Protein AF-A0A7J8JXA9-F1 (afdb_monomer)

InterPro domains:
  IPR000008 C2 domain [PF00168] (48-105)
  IPR000008 C2 domain [PR00360] (63-75)
  IPR000008 C2 domain [PR00360] (93-106)
  IPR000008 C2 domain [PS50004] (29-108)
  IPR035892 C2 domain superfamily [G3DSA:2.60.40.150] (41-108)
  IPR035892 C2 domain superfamily [SSF49562] (42-106)

Radius of gyration: 20.67 Å; Cα contacts (8 Å, |Δi|>4): 182; chains: 1; bounding box: 30×36×66 Å

Sequence (108 aa):
MATCAVEVIGLQEDEESAQMIQDFNNEGYPRRREPSLYKNTGENARIVRVKVIAGIGLAKKDILGSSDPYVKVTLYDPMNGVLTSVQTKTIKKTLNPKWNEEILFRSL

Foldseek 3Di:
DKDWDKDWDDKDFDVVVVVVVVCCVPPNDDDPDDPVVVPDPPPRWIKIKMWGFKIDQAAQDDPVRFDFDKDKDFDADPVPGTPDIDIFHTDPGHSIDGGRDMDIDIDD

Mean predicted aligned error: 12.02 Å

Organism: Molossus molossus (NCBI:txid27622)

Structure (mmCIF, N/CA/C/O backbone):
data_AF-A0A7J8JXA9-F1
#
_entry.id   AF-A0A7J8JXA9-F1
#
loop_
_atom_site.group_PDB
_atom_site.id
_atom_site.type_symbol
_atom_site.label_atom_id
_atom_site.label_alt_id
_atom_site.label_comp_id
_atom_site.label_asym_id
_atom_site.label_entity_id
_atom_site.label_seq_id
_atom_site.pdbx_PDB_ins_code
_atom_site.Cartn_x
_atom_site.Cartn_y
_atom_site.Cartn_z
_atom_site.occupancy
_atom_site.B_iso_or_equiv
_atom_site.auth_seq_id
_atom_site.auth_comp_id
_atom_site.auth_asym_id
_atom_site.auth_atom_id
_atom_site.pdbx_PDB_model_num
ATOM 1 N N . MET A 1 1 ? -8.128 -16.343 10.553 1.00 50.91 1 MET A N 1
ATOM 2 C CA . MET A 1 1 ? -7.161 -16.051 9.475 1.00 50.91 1 MET A CA 1
ATOM 3 C C . MET A 1 1 ? -7.166 -14.549 9.246 1.00 50.91 1 MET A C 1
ATOM 5 O O . MET A 1 1 ? -8.249 -13.982 9.205 1.00 50.91 1 MET A O 1
ATOM 9 N N . ALA A 1 2 ? -5.997 -13.913 9.185 1.00 60.59 2 ALA A N 1
ATOM 10 C CA . ALA A 1 2 ? -5.874 -12.495 8.851 1.00 60.59 2 ALA A CA 1
ATOM 11 C C . ALA A 1 2 ? -5.943 -12.331 7.332 1.00 60.59 2 ALA A C 1
ATOM 13 O O . ALA A 1 2 ? -5.282 -13.087 6.625 1.00 60.59 2 ALA A O 1
ATOM 14 N N . THR A 1 3 ? -6.716 -11.365 6.837 1.00 64.56 3 THR A N 1
ATOM 15 C CA . THR A 1 3 ? -6.823 -11.113 5.392 1.00 64.56 3 THR A CA 1
ATOM 16 C C . THR A 1 3 ? -6.436 -9.671 5.101 1.00 64.56 3 THR A C 1
ATOM 18 O O . THR A 1 3 ? -6.953 -8.751 5.730 1.00 64.56 3 THR A O 1
ATOM 21 N N . CYS A 1 4 ? -5.522 -9.461 4.157 1.00 74.75 4 CYS A N 1
ATOM 22 C CA . CYS A 1 4 ? -5.217 -8.141 3.614 1.00 74.75 4 CYS A CA 1
ATOM 23 C C . CYS A 1 4 ? -5.792 -8.052 2.200 1.00 74.75 4 CYS A C 1
ATOM 25 O O . CYS A 1 4 ? -5.597 -8.974 1.412 1.00 74.75 4 CYS A O 1
ATOM 27 N N . ALA A 1 5 ? -6.483 -6.958 1.885 1.00 74.75 5 ALA A N 1
ATOM 28 C CA . ALA A 1 5 ? -6.964 -6.669 0.542 1.00 74.75 5 ALA A CA 1
ATOM 29 C C . ALA A 1 5 ? -6.013 -5.669 -0.130 1.00 74.75 5 ALA A C 1
ATOM 31 O O . ALA A 1 5 ? -5.890 -4.518 0.302 1.00 74.75 5 ALA A O 1
ATOM 32 N N . VAL A 1 6 ? -5.337 -6.126 -1.182 1.00 78.25 6 VAL A N 1
ATOM 33 C CA . VAL A 1 6 ? -4.514 -5.301 -2.071 1.00 78.25 6 VAL A CA 1
ATOM 34 C C . VAL A 1 6 ? -5.096 -5.435 -3.469 1.00 78.25 6 VAL A C 1
ATOM 36 O O . VAL A 1 6 ? -5.279 -6.550 -3.950 1.00 78.25 6 VAL A O 1
ATOM 39 N N . GLU A 1 7 ? -5.397 -4.307 -4.103 1.00 72.50 7 GLU A N 1
ATOM 40 C CA . GLU A 1 7 ? -5.885 -4.260 -5.477 1.00 72.50 7 GLU A CA 1
ATOM 41 C C . GLU A 1 7 ? -4.771 -3.717 -6.377 1.00 72.50 7 GLU A C 1
ATOM 43 O O . GLU A 1 7 ? -4.233 -2.634 -6.142 1.00 72.50 7 GLU A O 1
ATOM 48 N N . VAL A 1 8 ? -4.390 -4.486 -7.396 1.00 72.69 8 VAL A N 1
ATOM 49 C CA . VAL A 1 8 ? -3.426 -4.046 -8.412 1.00 72.69 8 VAL A CA 1
ATOM 50 C C . VAL A 1 8 ? -4.221 -3.492 -9.587 1.00 72.69 8 VAL A C 1
ATOM 52 O O . VAL A 1 8 ? -4.914 -4.234 -10.279 1.00 72.69 8 VAL A O 1
ATOM 55 N N . ILE A 1 9 ? -4.129 -2.183 -9.798 1.00 66.31 9 ILE A N 1
ATOM 56 C CA . ILE A 1 9 ? -4.878 -1.453 -10.820 1.00 66.31 9 ILE A CA 1
ATOM 57 C C . ILE A 1 9 ? -3.969 -1.291 -12.045 1.00 66.31 9 ILE A C 1
ATOM 59 O O . ILE A 1 9 ? -3.478 -0.208 -12.330 1.00 66.31 9 ILE A O 1
ATOM 63 N N . GLY A 1 10 ? -3.730 -2.399 -12.751 1.00 55.19 10 GLY A N 1
ATOM 64 C CA . GLY A 1 10 ? -3.184 -2.426 -14.113 1.00 55.19 10 GLY A CA 1
ATOM 65 C C . GLY A 1 10 ? -1.753 -1.906 -14.338 1.00 55.19 10 GLY A C 1
ATOM 66 O O . GLY A 1 10 ? -1.110 -1.303 -13.478 1.00 55.19 10 GLY A O 1
ATOM 67 N N . LEU A 1 11 ? -1.263 -2.186 -15.550 1.00 54.31 11 LEU A N 1
ATOM 68 C CA . LEU A 1 11 ? -0.089 -1.557 -16.151 1.00 54.31 11 LEU A CA 1
ATOM 69 C C . LEU A 1 11 ? -0.601 -0.430 -17.050 1.00 54.31 11 LEU A C 1
ATOM 71 O O . LEU A 1 11 ? -1.306 -0.709 -18.017 1.00 54.31 11 LEU A O 1
ATOM 75 N N . GLN A 1 12 ? -0.288 0.819 -16.723 1.00 52.66 12 GLN A N 1
ATOM 76 C CA . GLN A 1 12 ? -0.550 1.945 -17.612 1.00 52.66 12 GLN A CA 1
ATOM 77 C C . GLN A 1 12 ? 0.719 2.189 -18.433 1.00 52.66 12 GLN A C 1
ATOM 79 O O . GLN A 1 12 ? 1.772 2.498 -17.869 1.00 52.66 12 GLN A O 1
ATOM 84 N N . GLU A 1 13 ? 0.630 1.983 -19.747 1.00 56.91 13 GLU A N 1
ATOM 85 C CA . GLU A 1 13 ? 1.620 2.517 -20.685 1.00 56.91 13 GLU A CA 1
ATOM 86 C C . GLU A 1 13 ? 1.464 4.040 -20.705 1.00 56.91 13 GLU A C 1
ATOM 88 O O . GLU A 1 13 ? 0.349 4.567 -20.634 1.00 56.91 13 GLU A O 1
ATOM 93 N N . ASP A 1 14 ? 2.580 4.757 -20.702 1.00 56.28 14 ASP A N 1
ATOM 94 C CA . ASP A 1 14 ? 2.580 6.207 -20.762 1.00 56.28 14 ASP A CA 1
ATOM 95 C C . ASP A 1 14 ? 2.134 6.666 -22.158 1.00 56.28 14 ASP A C 1
ATOM 97 O O . ASP A 1 14 ? 2.788 6.419 -23.170 1.00 56.28 14 ASP A O 1
ATOM 101 N N . GLU A 1 15 ? 0.991 7.353 -22.219 1.00 57.19 15 GLU A N 1
ATOM 102 C CA . GLU A 1 15 ? 0.399 7.832 -23.478 1.00 57.19 15 GLU A CA 1
ATOM 103 C C . GLU A 1 15 ? 1.373 8.713 -24.292 1.00 57.19 15 GLU A C 1
ATOM 105 O O . GLU A 1 15 ? 1.321 8.718 -25.522 1.00 57.19 15 GLU A O 1
ATOM 110 N N . GLU A 1 16 ? 2.319 9.394 -23.631 1.00 59.66 16 GLU A N 1
ATOM 111 C CA . GLU A 1 16 ? 3.349 10.215 -24.285 1.00 59.66 16 GLU A CA 1
ATOM 112 C C . GLU A 1 16 ? 4.356 9.388 -25.105 1.00 59.66 16 GLU A C 1
ATOM 114 O O . GLU A 1 16 ? 4.732 9.799 -26.207 1.00 59.66 16 GLU A O 1
ATOM 119 N N . SER A 1 17 ? 4.765 8.209 -24.624 1.00 57.25 17 SER A N 1
ATOM 120 C CA . SER A 1 17 ? 5.657 7.319 -25.383 1.00 57.25 17 SER A CA 1
ATOM 121 C C . SER A 1 17 ? 4.922 6.638 -26.535 1.00 57.25 17 SER A C 1
ATOM 123 O O . SER A 1 17 ? 5.487 6.477 -27.620 1.00 57.25 17 SER A O 1
ATOM 125 N N . ALA A 1 18 ? 3.641 6.305 -26.343 1.00 60.44 18 ALA A N 1
ATOM 126 C CA . ALA A 1 18 ? 2.800 5.741 -27.395 1.00 60.44 18 ALA A CA 1
ATOM 127 C C . ALA A 1 18 ? 2.613 6.718 -28.570 1.00 60.44 18 ALA A C 1
ATOM 129 O O . ALA A 1 18 ? 2.738 6.306 -29.726 1.00 60.44 18 ALA A O 1
ATOM 130 N N . GLN A 1 19 ? 2.393 8.010 -28.289 1.00 63.22 19 GLN A N 1
ATOM 131 C CA . GLN A 1 19 ? 2.267 9.044 -29.321 1.00 63.22 19 GLN A CA 1
ATOM 132 C C . GLN A 1 19 ? 3.562 9.196 -30.136 1.00 63.22 19 GLN A C 1
ATOM 134 O O . GLN A 1 19 ? 3.517 9.233 -31.362 1.00 63.22 19 GLN A O 1
ATOM 139 N N . MET A 1 20 ? 4.732 9.182 -29.486 1.00 61.56 20 MET A N 1
ATOM 140 C CA . MET A 1 20 ? 6.020 9.289 -30.188 1.00 61.56 20 MET A CA 1
ATOM 141 C C . MET A 1 20 ? 6.321 8.086 -31.097 1.00 61.56 20 MET A C 1
ATOM 143 O O . MET A 1 20 ? 6.842 8.268 -32.199 1.00 61.56 20 MET A O 1
ATOM 147 N N . ILE A 1 21 ? 5.988 6.861 -30.668 1.00 60.22 21 ILE A N 1
ATOM 148 C CA . ILE A 1 21 ? 6.149 5.653 -31.498 1.00 60.22 21 ILE A CA 1
ATOM 149 C C . ILE A 1 21 ? 5.205 5.700 -32.705 1.00 60.22 21 ILE A C 1
ATOM 151 O O . ILE A 1 21 ? 5.603 5.336 -33.815 1.00 60.22 21 ILE A O 1
ATOM 155 N N . GLN A 1 22 ? 3.968 6.166 -32.512 1.00 63.94 22 GLN A N 1
ATOM 156 C CA . GLN A 1 22 ? 3.014 6.348 -33.607 1.00 63.94 22 GLN A CA 1
ATOM 157 C C . GLN A 1 22 ? 3.503 7.394 -34.614 1.00 63.94 22 GLN A C 1
ATOM 159 O O . GLN A 1 22 ? 3.502 7.121 -35.813 1.00 63.94 22 GLN A O 1
ATOM 164 N N . ASP A 1 23 ? 4.006 8.536 -34.148 1.00 63.03 23 ASP A N 1
ATOM 165 C CA . ASP A 1 23 ? 4.512 9.603 -35.016 1.00 63.03 23 ASP A CA 1
ATOM 166 C C . ASP A 1 23 ? 5.773 9.169 -35.790 1.00 63.03 23 ASP A C 1
ATOM 168 O O . ASP A 1 23 ? 5.933 9.496 -36.969 1.00 63.03 23 ASP A O 1
ATOM 172 N N . PHE A 1 24 ? 6.656 8.372 -35.170 1.00 58.62 24 PHE A N 1
ATOM 173 C CA . PHE A 1 24 ? 7.827 7.796 -35.843 1.00 58.62 24 PHE A CA 1
ATOM 174 C C . PHE A 1 24 ? 7.435 6.823 -36.960 1.00 58.62 24 PHE A C 1
ATOM 176 O O . PHE A 1 24 ? 7.966 6.921 -38.068 1.00 58.62 24 PHE A O 1
ATOM 183 N N . ASN A 1 25 ? 6.503 5.908 -36.674 1.00 63.22 25 ASN A N 1
ATOM 184 C CA . ASN A 1 25 ? 6.027 4.919 -37.642 1.00 63.22 25 ASN A CA 1
ATOM 185 C C . ASN A 1 25 ? 5.244 5.559 -38.796 1.00 63.22 25 ASN A C 1
ATOM 187 O O . ASN A 1 25 ? 5.266 5.027 -39.906 1.00 63.22 25 ASN A O 1
ATOM 191 N N . ASN A 1 26 ? 4.570 6.683 -38.539 1.00 63.56 26 ASN A N 1
ATOM 192 C CA . ASN A 1 26 ? 3.718 7.335 -39.525 1.00 63.56 26 ASN A CA 1
ATOM 193 C C . ASN A 1 26 ? 4.459 8.351 -40.409 1.00 63.56 26 ASN A C 1
ATOM 195 O O . ASN A 1 26 ? 4.140 8.422 -41.594 1.00 63.56 26 ASN A O 1
ATOM 199 N N . GLU A 1 27 ? 5.421 9.133 -39.894 1.00 57.25 27 GLU A N 1
ATOM 200 C CA . GLU A 1 27 ? 5.885 10.324 -40.638 1.00 57.25 27 GLU A CA 1
ATOM 201 C C . GLU A 1 27 ? 7.400 10.592 -40.681 1.00 57.25 27 GLU A C 1
ATOM 203 O O . GLU A 1 27 ? 7.813 11.495 -41.405 1.00 57.25 27 GLU A O 1
ATOM 208 N N . GLY A 1 28 ? 8.262 9.823 -40.003 1.00 55.81 28 GLY A N 1
ATOM 209 C CA . GLY A 1 28 ? 9.720 10.016 -40.112 1.00 55.81 28 GLY A CA 1
ATOM 210 C C . GLY A 1 28 ? 10.188 11.428 -39.698 1.00 55.81 28 GLY A C 1
ATOM 211 O O . GLY A 1 28 ? 10.456 12.293 -40.525 1.00 55.81 28 GLY A O 1
ATOM 212 N N . TYR A 1 29 ? 10.310 11.636 -38.388 1.00 49.50 29 TYR A N 1
ATOM 213 C CA . TYR A 1 29 ? 10.584 12.886 -37.653 1.00 49.50 29 TYR A CA 1
ATOM 214 C C . TYR A 1 29 ? 11.340 14.054 -38.364 1.00 49.50 29 TYR A C 1
ATOM 216 O O . TYR A 1 29 ? 12.421 13.856 -38.934 1.00 49.50 29 TYR A O 1
ATOM 224 N N . PRO A 1 30 ? 10.906 15.329 -38.203 1.00 48.47 30 PRO A N 1
ATOM 225 C CA . PRO A 1 30 ? 11.635 16.502 -38.697 1.00 48.47 30 PRO A CA 1
ATOM 226 C C . PRO A 1 30 ? 12.921 16.819 -37.897 1.00 48.47 30 PRO A C 1
ATOM 228 O O . PRO A 1 30 ? 12.926 17.060 -36.690 1.00 48.47 30 PRO A O 1
ATOM 231 N N . ARG A 1 31 ? 14.046 16.896 -38.618 1.00 54.78 31 ARG A N 1
ATOM 232 C CA . ARG A 1 31 ? 15.444 17.045 -38.146 1.00 54.78 31 ARG A CA 1
ATOM 233 C C . ARG A 1 31 ? 15.819 18.431 -37.578 1.00 54.78 31 ARG A C 1
ATOM 235 O O . ARG A 1 31 ? 16.791 19.016 -38.056 1.00 54.78 31 ARG A O 1
ATOM 242 N N . ARG A 1 32 ? 15.095 19.026 -36.613 1.00 59.22 32 ARG A N 1
ATOM 243 C CA . ARG A 1 32 ? 15.461 20.401 -36.174 1.00 59.22 32 ARG A CA 1
ATOM 244 C C . ARG A 1 32 ? 15.406 20.796 -34.693 1.00 59.22 32 ARG A C 1
ATOM 246 O O . ARG A 1 32 ? 15.426 21.991 -34.407 1.00 59.22 32 ARG A O 1
ATOM 253 N N . ARG A 1 33 ? 15.454 19.853 -33.751 1.00 49.75 33 ARG A N 1
ATOM 254 C CA . ARG A 1 33 ? 15.902 20.121 -32.365 1.00 49.75 33 ARG A CA 1
ATOM 255 C C . ARG A 1 33 ? 16.808 18.981 -31.909 1.00 49.75 33 ARG A C 1
ATOM 257 O O . ARG A 1 33 ? 16.525 17.833 -32.236 1.00 49.75 33 ARG A O 1
ATOM 264 N N . GLU A 1 34 ? 17.924 19.308 -31.256 1.00 50.44 34 GLU A N 1
ATOM 265 C CA . GLU A 1 34 ? 18.959 18.341 -30.873 1.00 50.44 34 GLU A CA 1
ATOM 266 C C . GLU A 1 34 ? 18.368 17.165 -30.065 1.00 50.44 34 GLU A C 1
ATOM 268 O O . GLU A 1 34 ? 17.833 17.378 -28.977 1.00 50.44 34 GLU A O 1
ATOM 273 N N . PRO A 1 35 ? 18.484 15.920 -30.562 1.00 46.66 35 PRO A N 1
ATOM 274 C CA . PRO A 1 35 ? 17.965 14.709 -29.912 1.00 46.66 35 PRO A CA 1
ATOM 275 C C . PRO A 1 35 ? 18.644 14.326 -28.585 1.00 46.66 35 PRO A C 1
ATOM 277 O O . PRO A 1 35 ? 18.268 13.339 -27.963 1.00 46.66 35 PRO A O 1
ATOM 280 N N . SER A 1 36 ? 19.665 15.062 -28.143 1.00 43.75 36 SER A N 1
ATOM 281 C CA . SER A 1 36 ? 20.549 14.673 -27.035 1.00 43.75 36 SER A CA 1
ATOM 282 C C . SER A 1 36 ? 19.928 14.818 -25.639 1.00 43.75 36 SER A C 1
ATOM 284 O O . SER A 1 36 ? 20.512 14.327 -24.670 1.00 43.75 36 SER A O 1
ATOM 286 N N . LEU A 1 37 ? 18.759 15.464 -25.520 1.00 46.88 37 LEU A N 1
ATOM 287 C CA . LEU A 1 37 ? 18.049 15.617 -24.244 1.00 46.88 37 LEU A CA 1
ATOM 288 C C . LEU A 1 37 ? 17.047 14.487 -23.966 1.00 46.88 37 LEU A C 1
ATOM 290 O O . LEU A 1 37 ? 16.773 14.196 -22.805 1.00 46.88 37 LEU A O 1
ATOM 294 N N . TYR A 1 38 ? 16.583 13.783 -25.002 1.00 47.00 38 TYR A N 1
ATOM 295 C CA . TYR A 1 38 ? 15.860 12.517 -24.858 1.00 47.00 38 TYR A CA 1
ATOM 296 C C . TYR A 1 38 ? 16.889 11.397 -24.704 1.00 47.00 38 TYR A C 1
ATOM 298 O O . TYR A 1 38 ? 17.054 10.526 -25.557 1.00 47.00 38 TYR A O 1
ATOM 306 N N . LYS A 1 39 ? 17.678 11.476 -23.630 1.00 44.91 39 LYS A N 1
ATOM 307 C CA . LYS A 1 39 ? 18.605 10.412 -23.258 1.00 44.91 39 LYS A CA 1
ATOM 308 C C . LYS A 1 39 ? 17.798 9.146 -22.989 1.00 44.91 39 LYS A C 1
ATOM 310 O O . LYS A 1 39 ? 17.173 9.043 -21.946 1.00 44.91 39 LYS A O 1
ATOM 315 N N . ASN A 1 40 ? 17.862 8.211 -23.935 1.00 42.69 40 ASN A N 1
ATOM 316 C CA . ASN A 1 40 ? 17.832 6.763 -23.730 1.00 42.69 40 ASN A CA 1
ATOM 317 C C . ASN A 1 40 ? 17.015 6.275 -22.520 1.00 42.69 40 ASN A C 1
ATOM 319 O O . ASN A 1 40 ? 17.553 5.727 -21.565 1.00 42.69 40 ASN A O 1
ATOM 323 N N . THR A 1 41 ? 15.700 6.390 -22.615 1.00 49.38 41 THR A N 1
ATOM 324 C CA . THR A 1 41 ? 14.811 5.353 -22.088 1.00 49.38 41 THR A CA 1
ATOM 325 C C . THR A 1 41 ? 13.948 4.897 -23.250 1.00 49.38 41 THR A C 1
ATOM 327 O O . THR A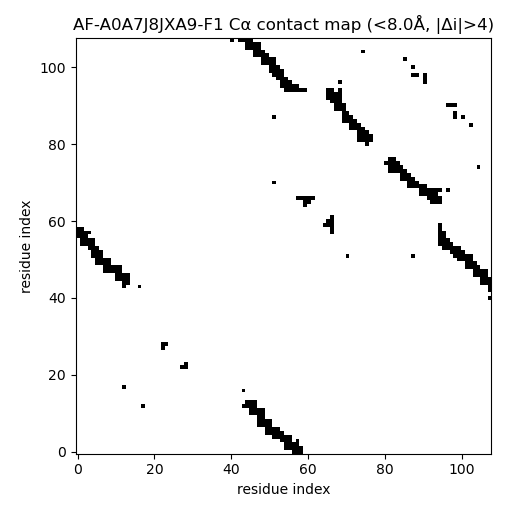 1 41 ? 12.762 5.183 -23.317 1.00 49.38 41 THR A O 1
ATOM 330 N N . GLY A 1 42 ? 14.583 4.230 -24.220 1.00 45.47 42 GLY A N 1
ATOM 331 C CA . GLY A 1 42 ? 13.896 3.425 -25.237 1.00 45.47 42 GLY A CA 1
ATOM 332 C C . GLY A 1 42 ? 13.329 2.119 -24.667 1.00 45.47 42 GLY A C 1
ATOM 333 O O . GLY A 1 42 ? 13.055 1.188 -25.416 1.00 45.47 42 GLY A O 1
ATOM 334 N N . GLU A 1 43 ? 13.192 2.032 -23.346 1.00 56.28 43 GLU A N 1
ATOM 335 C CA . GLU A 1 43 ? 12.483 0.968 -22.659 1.00 56.28 43 GLU A CA 1
ATOM 336 C C . GLU A 1 43 ? 11.107 1.534 -22.325 1.00 56.28 43 GLU A C 1
ATOM 338 O O . GLU A 1 43 ? 11.003 2.581 -21.686 1.00 56.28 43 GLU A O 1
ATOM 343 N N . ASN A 1 44 ? 10.061 0.895 -22.850 1.00 58.50 44 ASN A N 1
ATOM 344 C CA . ASN A 1 44 ? 8.669 1.270 -22.624 1.00 58.50 44 ASN A CA 1
ATOM 345 C C . ASN A 1 44 ? 8.398 1.306 -21.112 1.00 58.50 44 ASN A C 1
ATOM 347 O O . ASN A 1 44 ? 8.125 0.264 -20.515 1.00 58.50 44 ASN A O 1
ATOM 351 N N . ALA A 1 45 ? 8.502 2.481 -20.488 1.00 64.62 45 ALA A N 1
ATOM 352 C CA . ALA A 1 45 ? 8.401 2.605 -19.044 1.00 64.62 45 ALA A CA 1
ATOM 353 C C . ALA A 1 45 ? 6.956 2.336 -18.613 1.00 64.62 45 ALA A C 1
ATOM 355 O O . ALA A 1 45 ? 6.056 3.143 -18.838 1.00 64.62 45 ALA A O 1
ATOM 356 N N . ARG A 1 46 ? 6.719 1.195 -17.965 1.00 74.06 46 ARG A N 1
ATOM 357 C CA . ARG A 1 46 ? 5.378 0.788 -17.527 1.00 74.06 46 ARG A CA 1
ATOM 358 C C . ARG A 1 46 ? 5.113 1.314 -16.129 1.00 74.06 46 ARG A C 1
ATOM 360 O O . ARG A 1 46 ? 5.934 1.141 -15.226 1.00 74.06 46 ARG A O 1
ATOM 367 N N . ILE A 1 47 ? 3.944 1.912 -15.919 1.00 80.38 47 ILE A N 1
ATOM 368 C CA . ILE A 1 47 ? 3.504 2.314 -14.583 1.00 80.38 47 ILE A CA 1
ATOM 369 C C . ILE A 1 47 ? 2.627 1.208 -14.005 1.00 80.38 47 ILE A C 1
ATOM 371 O O . ILE A 1 47 ? 1.579 0.885 -14.557 1.00 80.38 47 ILE A O 1
ATOM 375 N N . VAL A 1 48 ? 3.033 0.651 -12.865 1.00 83.31 48 VAL A N 1
ATOM 376 C CA . VAL A 1 48 ? 2.198 -0.249 -12.061 1.00 83.31 48 VAL A CA 1
ATOM 377 C C . VAL A 1 48 ? 1.545 0.580 -10.963 1.00 83.31 48 VAL A C 1
ATOM 379 O O . VAL A 1 48 ? 2.244 1.175 -10.137 1.00 83.31 48 VAL A O 1
ATOM 382 N N . ARG A 1 49 ? 0.211 0.588 -10.910 1.00 86.25 49 ARG A N 1
ATOM 383 C CA . ARG A 1 49 ? -0.544 1.237 -9.831 1.00 86.25 49 ARG A CA 1
ATOM 384 C C . ARG A 1 49 ? -1.062 0.194 -8.849 1.00 86.25 49 ARG A C 1
ATOM 386 O O . ARG A 1 49 ? -1.782 -0.729 -9.221 1.00 86.25 49 ARG A O 1
ATOM 393 N N . VAL A 1 50 ? -0.718 0.344 -7.575 1.00 88.44 50 VAL A N 1
ATOM 394 C CA . VAL A 1 50 ? -1.168 -0.543 -6.496 1.00 88.44 50 VAL A CA 1
ATOM 395 C C . VAL A 1 50 ? -1.985 0.259 -5.500 1.00 88.44 50 VAL A C 1
ATOM 397 O O . VAL A 1 50 ? -1.486 1.215 -4.912 1.00 88.44 50 VAL A O 1
ATOM 400 N N . LYS A 1 51 ? -3.232 -0.153 -5.270 1.00 91.06 51 LYS A N 1
ATOM 401 C CA . LYS A 1 51 ? -4.109 0.435 -4.263 1.00 91.06 51 LYS A CA 1
ATOM 402 C C . LYS A 1 51 ? -4.229 -0.501 -3.068 1.00 91.06 51 LYS A C 1
ATOM 404 O O . LYS A 1 51 ? -4.802 -1.589 -3.138 1.00 91.06 51 LYS A O 1
ATOM 409 N N . VAL A 1 52 ? -3.698 -0.059 -1.935 1.00 94.88 52 VAL A N 1
ATOM 410 C CA . VAL A 1 52 ? -3.822 -0.761 -0.660 1.00 94.88 52 VAL A CA 1
ATOM 411 C C . VAL A 1 52 ? -5.060 -0.236 0.055 1.00 94.88 52 VAL A C 1
ATOM 413 O O . VAL A 1 52 ? -5.090 0.898 0.534 1.00 94.88 52 VAL A O 1
ATOM 416 N N . ILE A 1 53 ? -6.101 -1.062 0.122 1.00 96.19 53 ILE A N 1
ATOM 417 C CA . ILE A 1 53 ? -7.411 -0.633 0.618 1.00 96.19 53 ILE A CA 1
ATOM 418 C C . ILE A 1 53 ? -7.493 -0.833 2.132 1.00 96.19 53 ILE A C 1
ATOM 420 O O . ILE A 1 53 ? -7.572 0.140 2.886 1.00 96.19 53 ILE A O 1
ATOM 424 N N . ALA A 1 54 ? -7.466 -2.087 2.593 1.00 95.31 54 ALA A N 1
ATOM 425 C CA . ALA A 1 54 ? -7.732 -2.424 3.990 1.00 95.31 54 ALA A CA 1
ATOM 426 C C . ALA A 1 54 ? -7.181 -3.797 4.404 1.00 95.31 54 ALA A C 1
ATOM 428 O O . ALA A 1 54 ? -6.928 -4.673 3.577 1.00 95.31 54 ALA A O 1
ATOM 429 N N . GLY A 1 55 ? -7.045 -3.991 5.714 1.00 94.12 55 GLY A N 1
ATOM 430 C CA . GLY 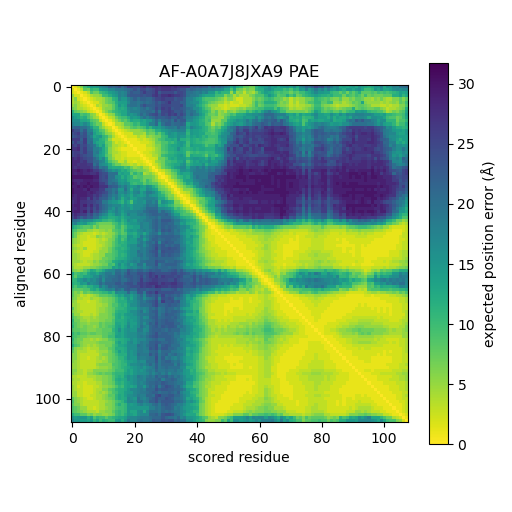A 1 55 ? -6.847 -5.289 6.355 1.00 94.12 55 GLY A CA 1
ATOM 431 C C . GLY A 1 55 ? -8.064 -5.638 7.205 1.00 94.12 55 GLY A C 1
ATOM 432 O O . GLY A 1 55 ? -8.710 -4.747 7.751 1.00 94.12 55 GLY A O 1
ATOM 433 N N . ILE A 1 56 ? -8.389 -6.925 7.312 1.00 92.81 56 ILE A N 1
ATOM 434 C CA . ILE A 1 56 ? -9.548 -7.429 8.054 1.00 92.81 56 ILE A CA 1
ATOM 435 C C . ILE A 1 56 ? -9.098 -8.575 8.958 1.00 92.81 56 ILE A C 1
ATOM 437 O O . ILE A 1 56 ? -8.478 -9.542 8.503 1.00 92.81 56 ILE A O 1
ATOM 441 N N . GLY A 1 57 ? -9.427 -8.468 10.246 1.00 89.81 57 GLY A N 1
ATOM 442 C CA . GLY A 1 57 ? -9.173 -9.516 11.232 1.00 89.81 57 GLY A CA 1
ATOM 443 C C . GLY A 1 57 ? -7.693 -9.868 11.383 1.00 89.81 57 GLY A C 1
ATOM 444 O O . GLY A 1 57 ? -7.354 -11.048 11.480 1.00 89.81 57 GLY A O 1
ATOM 445 N N . LEU A 1 58 ? -6.807 -8.866 11.358 1.00 90.06 58 LEU A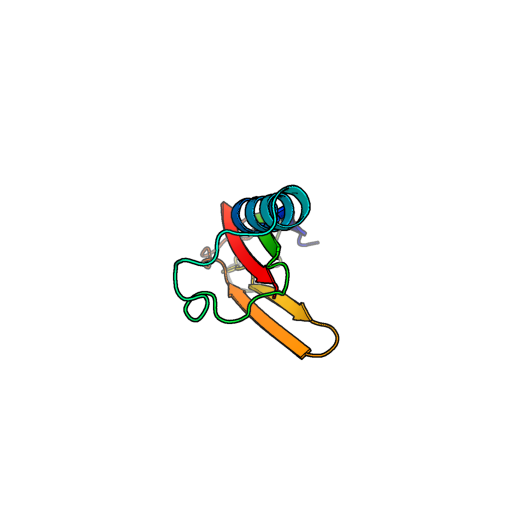 N 1
ATOM 446 C CA . LEU A 1 58 ? -5.368 -9.079 11.500 1.00 90.06 58 LEU A CA 1
ATOM 447 C C . LEU A 1 58 ? -5.022 -9.771 12.828 1.00 90.06 58 LEU A C 1
ATOM 449 O O . LEU A 1 58 ? -5.739 -9.656 13.823 1.00 90.06 58 LEU A O 1
ATOM 453 N N . ALA A 1 59 ? -3.914 -10.513 12.837 1.00 87.44 59 ALA A N 1
ATOM 454 C CA . ALA A 1 59 ? -3.453 -11.208 14.032 1.00 87.44 59 ALA A CA 1
ATOM 455 C C . ALA A 1 59 ? -3.033 -10.206 15.117 1.00 87.44 59 ALA A C 1
ATOM 457 O O . ALA A 1 59 ? -2.415 -9.185 14.824 1.00 87.44 59 ALA A O 1
ATOM 458 N N . LYS A 1 60 ? -3.343 -10.525 16.375 1.00 83.56 60 LYS A N 1
ATOM 459 C CA . LYS A 1 60 ? -2.920 -9.732 17.532 1.00 83.56 60 LYS A CA 1
ATOM 460 C C . LYS A 1 60 ? -1.421 -9.916 17.748 1.00 83.56 60 LYS A C 1
ATOM 462 O O . LYS A 1 60 ? -0.972 -11.045 17.926 1.00 83.56 60 LYS A O 1
ATOM 467 N N . LYS A 1 61 ? -0.671 -8.818 17.758 1.00 76.19 61 LYS A N 1
ATOM 468 C CA . LYS A 1 61 ? 0.763 -8.813 18.065 1.00 76.19 61 LYS A CA 1
ATOM 469 C C . LYS A 1 61 ? 1.084 -8.191 19.427 1.00 76.19 61 LYS A C 1
ATOM 471 O O . LYS A 1 61 ? 2.051 -8.611 20.052 1.00 76.19 61 LYS A O 1
ATOM 476 N N . ASP A 1 62 ? 0.257 -7.262 19.913 1.00 70.56 62 ASP A N 1
ATOM 477 C CA . ASP A 1 62 ? 0.506 -6.559 21.175 1.00 70.56 62 ASP A CA 1
ATOM 478 C C . ASP A 1 62 ? -0.298 -7.144 22.344 1.00 70.56 62 ASP A C 1
ATOM 480 O O . ASP A 1 62 ? -1.414 -7.641 22.171 1.00 70.56 62 ASP A O 1
ATOM 484 N N . ILE A 1 63 ? 0.252 -7.015 23.558 1.00 65.19 63 ILE A N 1
ATOM 485 C CA . ILE A 1 63 ? -0.287 -7.551 24.828 1.00 65.19 63 ILE A CA 1
ATOM 486 C C . ILE A 1 63 ? -1.736 -7.098 25.086 1.00 65.19 63 ILE A C 1
ATOM 488 O O . ILE A 1 63 ? -2.534 -7.840 25.650 1.00 65.19 63 ILE A O 1
ATOM 492 N N . LEU A 1 64 ? -2.104 -5.901 24.619 1.00 75.12 64 LEU A N 1
ATOM 493 C CA . LEU A 1 64 ? -3.455 -5.342 24.752 1.00 75.12 64 LEU A CA 1
ATOM 494 C C . LEU A 1 64 ? -4.436 -5.831 23.670 1.00 75.12 64 LEU A C 1
ATOM 496 O O . LEU A 1 64 ? -5.545 -5.318 23.553 1.00 75.12 64 LEU A O 1
ATOM 500 N N . GLY A 1 65 ? -4.037 -6.803 22.848 1.00 72.50 65 GLY A N 1
ATOM 501 C CA . GLY A 1 65 ? -4.893 -7.426 21.845 1.00 72.50 65 GLY A CA 1
ATOM 502 C C . GLY A 1 65 ? -5.179 -6.563 20.616 1.00 72.50 65 GLY A C 1
ATOM 503 O O . GLY A 1 65 ? -6.154 -6.827 19.912 1.00 72.50 65 GLY A O 1
ATOM 504 N N . SER A 1 66 ? -4.336 -5.564 20.351 1.00 78.94 66 SER A N 1
ATOM 505 C CA . SER A 1 66 ? -4.347 -4.763 19.123 1.00 78.94 66 SER A CA 1
ATOM 506 C C . SER A 1 66 ? -3.018 -4.916 18.369 1.00 78.94 66 SER A C 1
ATOM 508 O O . SER A 1 66 ? -2.178 -5.747 18.726 1.00 78.94 66 SER A O 1
ATOM 510 N N . SER A 1 67 ? -2.862 -4.220 17.249 1.00 86.62 67 SER A N 1
ATOM 511 C CA . SER A 1 67 ? -1.611 -4.155 16.489 1.00 86.62 67 SER A CA 1
ATOM 512 C C . SER A 1 67 ? -1.488 -2.797 15.821 1.00 86.62 67 SER A C 1
ATOM 514 O O . SER A 1 67 ? -2.482 -2.086 15.676 1.00 86.62 67 SER A O 1
ATOM 516 N N . ASP A 1 68 ? -0.282 -2.480 15.369 1.00 91.69 68 ASP A N 1
ATOM 517 C CA . ASP A 1 68 ? 0.026 -1.292 14.578 1.00 91.69 68 ASP A CA 1
ATOM 518 C C . ASP A 1 68 ? 0.331 -1.691 13.117 1.00 91.69 68 ASP A C 1
ATOM 520 O O . ASP A 1 68 ? 1.498 -1.710 12.708 1.00 91.69 68 ASP A O 1
ATOM 524 N N . PRO A 1 69 ? -0.672 -2.112 12.325 1.00 93.00 69 PRO A N 1
ATOM 525 C CA . PRO A 1 69 ? -0.441 -2.665 10.996 1.00 93.00 69 PRO A CA 1
ATOM 526 C C . PRO A 1 69 ? -0.012 -1.621 9.954 1.00 93.00 69 PRO A C 1
ATOM 528 O O . PRO A 1 69 ? -0.456 -0.470 9.947 1.00 93.00 69 PRO A O 1
ATOM 531 N N . TYR A 1 70 ? 0.808 -2.083 9.012 1.00 94.12 70 TYR A N 1
ATOM 532 C CA . TYR A 1 70 ? 1.181 -1.419 7.762 1.00 94.12 70 TYR A CA 1
ATOM 533 C C . TYR A 1 70 ? 1.323 -2.476 6.656 1.00 94.12 70 TYR A C 1
ATOM 535 O O . TYR A 1 70 ? 1.492 -3.660 6.956 1.00 94.12 70 TYR A O 1
ATOM 543 N N . VAL A 1 71 ? 1.303 -2.055 5.391 1.00 94.69 71 VAL A N 1
ATOM 544 C CA . VAL A 1 71 ? 1.624 -2.906 4.236 1.00 94.69 71 VAL A CA 1
ATOM 545 C C . VAL A 1 71 ? 2.925 -2.416 3.613 1.00 94.69 71 VAL A C 1
ATOM 547 O O . VAL A 1 71 ? 3.094 -1.220 3.392 1.00 94.69 71 VAL A O 1
ATOM 550 N N . LYS A 1 72 ? 3.856 -3.334 3.337 1.00 94.19 72 LYS A N 1
ATOM 551 C CA . LYS A 1 72 ? 5.032 -3.066 2.502 1.00 94.19 72 LYS A CA 1
ATOM 552 C C . LYS A 1 72 ? 4.801 -3.710 1.140 1.00 94.19 72 LYS A C 1
ATOM 554 O O . LYS A 1 72 ? 4.587 -4.916 1.069 1.00 94.19 72 LYS A O 1
ATOM 559 N N . VAL A 1 73 ? 4.837 -2.903 0.087 1.00 92.44 73 VAL A N 1
ATOM 560 C CA . VAL A 1 73 ? 4.740 -3.348 -1.303 1.00 92.44 73 VAL A CA 1
ATOM 561 C C . VAL A 1 73 ? 6.130 -3.287 -1.916 1.00 92.44 73 VAL A C 1
ATOM 563 O O . VAL A 1 73 ? 6.790 -2.251 -1.853 1.00 92.44 73 VAL A O 1
ATOM 566 N N . THR A 1 74 ? 6.576 -4.399 -2.487 1.00 90.81 74 THR A N 1
ATOM 567 C CA . THR A 1 74 ? 7.920 -4.559 -3.042 1.00 90.81 74 THR A CA 1
ATOM 568 C C . THR A 1 74 ? 7.820 -4.876 -4.526 1.00 90.81 74 THR A C 1
ATOM 570 O O . THR A 1 74 ? 7.156 -5.840 -4.899 1.00 90.81 74 THR A O 1
ATOM 573 N N . LEU A 1 75 ? 8.491 -4.079 -5.360 1.00 87.25 75 LEU A N 1
ATOM 574 C CA . LEU A 1 75 ? 8.703 -4.403 -6.765 1.00 87.25 75 LEU A CA 1
ATOM 575 C C . LEU A 1 75 ? 9.911 -5.336 -6.868 1.00 87.25 75 LEU A C 1
ATOM 577 O O . LEU A 1 75 ? 11.007 -4.990 -6.419 1.00 87.25 75 LEU A O 1
ATOM 581 N N . TYR A 1 76 ? 9.688 -6.514 -7.442 1.00 88.31 76 TYR A N 1
ATOM 582 C CA . TYR A 1 76 ? 10.686 -7.564 -7.586 1.00 88.31 76 TYR A CA 1
ATOM 583 C C . TYR A 1 76 ? 10.880 -7.914 -9.061 1.00 88.31 76 TYR A C 1
ATOM 585 O O . TYR A 1 76 ? 9.914 -8.198 -9.767 1.00 88.31 76 TYR A O 1
ATOM 593 N N . ASP A 1 77 ? 12.136 -7.917 -9.483 1.00 82.50 77 ASP A N 1
ATOM 594 C CA . ASP A 1 77 ? 12.614 -8.405 -10.767 1.00 82.50 77 ASP A CA 1
ATOM 595 C C . ASP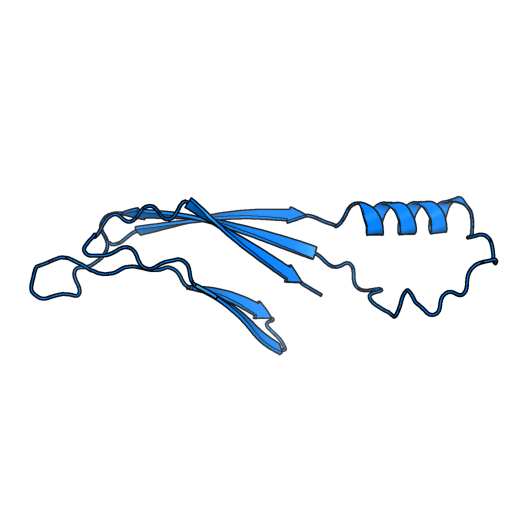 A 1 77 ? 13.277 -9.782 -10.548 1.00 82.50 77 ASP A C 1
ATOM 597 O O . ASP A 1 77 ? 14.142 -9.909 -9.677 1.00 82.50 77 ASP A O 1
ATOM 601 N N . PRO A 1 78 ? 12.905 -10.832 -11.299 1.00 83.69 78 PRO A N 1
ATOM 602 C CA . PRO A 1 78 ? 13.492 -12.166 -11.140 1.00 83.69 78 PRO A CA 1
ATOM 603 C C . PRO A 1 78 ? 15.009 -12.251 -11.361 1.00 83.69 78 PRO A C 1
ATOM 605 O O . PRO A 1 78 ? 15.655 -13.133 -10.800 1.00 83.69 78 PRO A O 1
ATOM 608 N N . MET A 1 79 ? 15.575 -11.368 -12.184 1.00 87.56 79 MET A N 1
ATOM 609 C CA . MET A 1 79 ? 17.002 -11.309 -12.506 1.00 87.56 79 MET A CA 1
ATOM 610 C C . MET A 1 79 ? 17.760 -10.367 -11.567 1.00 87.56 79 MET A C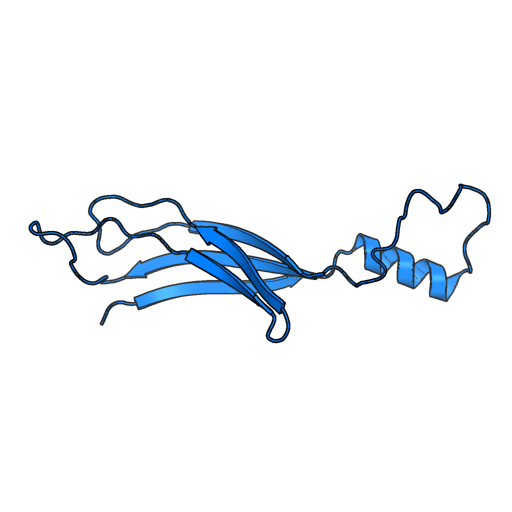 1
ATOM 612 O O . MET A 1 79 ? 18.859 -10.694 -11.124 1.00 87.56 79 MET A O 1
ATOM 616 N N . ASN A 1 80 ? 17.168 -9.214 -11.248 1.00 85.31 80 ASN A N 1
ATOM 617 C CA . ASN A 1 80 ? 17.829 -8.133 -10.506 1.00 85.31 80 ASN A CA 1
ATOM 618 C C . ASN A 1 80 ? 17.454 -8.085 -9.013 1.00 85.31 80 ASN A C 1
ATOM 620 O O . ASN A 1 80 ? 18.069 -7.363 -8.229 1.00 85.31 80 ASN A O 1
ATOM 624 N N . GLY A 1 81 ? 16.466 -8.873 -8.593 1.00 89.88 81 GLY A N 1
ATOM 625 C CA . GLY A 1 81 ? 15.991 -8.935 -7.219 1.00 89.88 81 GLY A CA 1
ATOM 626 C C . GLY A 1 81 ? 15.038 -7.794 -6.857 1.00 89.88 81 GLY A C 1
ATOM 627 O O . GLY A 1 81 ? 14.198 -7.366 -7.644 1.00 89.88 81 GLY A O 1
ATOM 628 N N . VAL A 1 82 ? 15.114 -7.319 -5.612 1.00 90.00 82 VAL A N 1
ATOM 629 C CA . VAL A 1 82 ? 14.255 -6.224 -5.137 1.00 90.00 82 VAL A CA 1
ATOM 630 C C . VAL A 1 82 ? 14.701 -4.910 -5.772 1.00 90.00 82 VAL A C 1
ATOM 632 O O . VAL A 1 82 ? 15.764 -4.396 -5.437 1.00 90.00 82 VAL A O 1
ATOM 635 N N . LEU A 1 83 ? 13.854 -4.340 -6.629 1.00 86.38 83 LEU A N 1
ATOM 636 C CA . LEU A 1 83 ? 14.108 -3.042 -7.252 1.00 86.38 83 LEU A CA 1
ATOM 637 C C . LEU A 1 83 ? 13.766 -1.895 -6.298 1.00 86.38 83 LEU A C 1
ATOM 639 O O . LEU A 1 83 ? 14.540 -0.959 -6.120 1.00 86.38 83 LEU A O 1
ATOM 643 N N . THR A 1 84 ? 12.590 -1.957 -5.667 1.00 88.88 84 THR A N 1
ATOM 644 C CA . THR A 1 84 ? 12.145 -0.933 -4.713 1.00 88.88 84 THR A CA 1
ATOM 645 C C . THR A 1 84 ? 11.083 -1.472 -3.759 1.00 88.88 84 THR A C 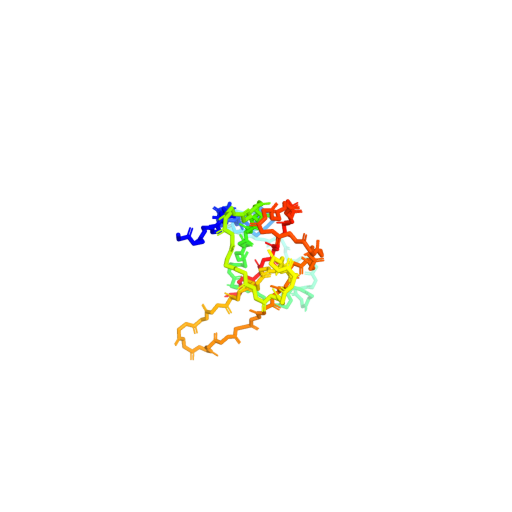1
ATOM 647 O O . THR A 1 84 ? 10.450 -2.498 -4.006 1.00 88.88 84 THR A O 1
ATOM 650 N N . SER A 1 85 ? 10.896 -0.804 -2.624 1.00 92.31 85 SER A N 1
ATOM 651 C CA . SER A 1 85 ? 9.858 -1.124 -1.646 1.00 92.31 85 SER A CA 1
ATOM 652 C C . SER A 1 85 ? 9.269 0.145 -1.054 1.00 92.31 85 SER A C 1
ATOM 654 O O . SER A 1 85 ? 10.002 1.019 -0.600 1.00 92.31 85 SER A O 1
ATOM 656 N N . VAL A 1 86 ? 7.944 0.210 -0.988 1.00 93.56 86 VAL A N 1
ATOM 657 C CA . VAL A 1 86 ? 7.201 1.325 -0.397 1.00 93.56 86 VAL A CA 1
ATOM 658 C C . VAL A 1 86 ? 6.315 0.788 0.715 1.00 93.56 86 VAL A C 1
ATOM 660 O O . VAL A 1 86 ? 5.732 -0.289 0.600 1.00 93.56 86 VAL A O 1
ATOM 663 N N . GLN A 1 87 ? 6.238 1.526 1.816 1.00 94.50 87 GLN A N 1
ATOM 664 C CA . GLN A 1 87 ? 5.403 1.174 2.954 1.00 94.50 87 GLN A CA 1
ATOM 665 C C . GLN A 1 87 ? 4.239 2.152 3.070 1.00 94.50 87 GLN A C 1
ATOM 667 O O . GLN A 1 87 ? 4.444 3.359 2.952 1.00 94.50 87 GLN A O 1
ATOM 672 N N . THR A 1 88 ? 3.047 1.640 3.365 1.00 95.69 88 THR A N 1
ATOM 673 C CA . THR A 1 88 ? 1.921 2.481 3.770 1.00 95.69 88 THR A CA 1
ATOM 674 C C . THR A 1 88 ? 2.166 3.107 5.140 1.00 95.69 88 THR A C 1
ATOM 676 O O . THR A 1 88 ? 3.049 2.688 5.908 1.00 95.69 88 THR A O 1
ATOM 679 N N . LYS A 1 89 ? 1.318 4.065 5.516 1.00 96.50 89 LYS A N 1
ATOM 680 C CA . LYS A 1 89 ? 1.270 4.540 6.897 1.00 96.50 89 LYS A CA 1
ATOM 681 C C . LYS A 1 89 ? 0.923 3.390 7.840 1.00 96.50 89 LYS A C 1
ATOM 683 O O . LYS A 1 89 ? 0.123 2.498 7.541 1.00 96.50 89 LYS A O 1
ATOM 688 N N . THR A 1 90 ? 1.514 3.445 9.025 1.00 95.56 90 THR A N 1
ATOM 689 C CA . THR A 1 90 ? 1.122 2.590 10.139 1.00 95.56 90 THR A CA 1
ATOM 690 C C . THR A 1 90 ? -0.158 3.133 10.762 1.00 95.56 90 THR A C 1
ATOM 692 O O . THR A 1 90 ? -0.184 4.277 11.216 1.00 95.56 90 THR A O 1
ATOM 695 N N . ILE A 1 91 ? -1.202 2.310 10.838 1.00 95.25 91 ILE A N 1
ATOM 696 C CA . ILE A 1 91 ? -2.429 2.664 11.561 1.00 95.25 91 ILE A CA 1
ATOM 697 C C . ILE A 1 91 ? -2.341 2.056 12.952 1.00 95.25 91 ILE A C 1
ATOM 699 O O . ILE A 1 91 ? -2.102 0.864 13.093 1.00 95.25 91 ILE A O 1
ATOM 703 N N . LYS A 1 92 ? -2.495 2.877 13.987 1.00 93.50 92 LYS A N 1
ATOM 704 C CA . LYS A 1 92 ? -2.264 2.458 15.371 1.00 93.50 92 LYS A CA 1
ATOM 705 C C . LYS A 1 92 ? -3.436 1.664 15.945 1.00 93.50 92 LYS A C 1
ATOM 707 O O . LYS A 1 92 ? -4.591 2.003 15.698 1.00 93.50 92 LYS A O 1
ATOM 712 N N . LYS A 1 93 ? -3.121 0.662 16.770 1.00 91.94 93 LYS A N 1
ATOM 713 C CA . LYS A 1 93 ? -4.052 -0.074 17.643 1.00 91.94 93 LYS A CA 1
ATOM 714 C C . LYS A 1 93 ? -5.316 -0.591 16.944 1.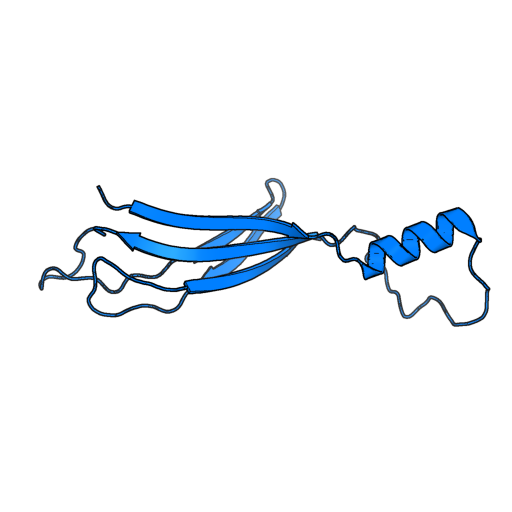00 91.94 93 LYS A C 1
ATOM 716 O O . LYS A 1 93 ? -6.422 -0.461 17.464 1.00 91.94 93 LYS A O 1
ATOM 721 N N . THR A 1 94 ? -5.173 -1.219 15.780 1.00 92.25 94 THR A N 1
ATOM 722 C CA . THR A 1 94 ? -6.302 -1.799 15.041 1.00 92.25 94 THR A CA 1
ATOM 723 C C . THR A 1 94 ? -5.953 -3.140 14.405 1.00 92.25 94 THR A C 1
ATOM 725 O O . THR A 1 94 ? -4.836 -3.363 13.951 1.00 92.25 94 THR A O 1
ATOM 728 N N . LEU A 1 95 ? -6.938 -4.037 14.346 1.00 92.38 95 LEU A N 1
ATOM 729 C CA . LEU A 1 95 ? -6.872 -5.274 13.558 1.00 92.38 95 LEU A CA 1
ATOM 730 C C . LEU A 1 95 ? -7.632 -5.150 12.228 1.00 92.38 95 LEU A C 1
ATOM 732 O O . LEU A 1 95 ? -7.654 -6.096 11.447 1.00 92.38 95 LEU A O 1
ATOM 736 N N . ASN A 1 96 ? -8.264 -3.997 11.977 1.00 93.81 96 ASN A N 1
ATOM 737 C CA . ASN A 1 96 ? -9.038 -3.708 10.770 1.00 93.81 96 ASN A CA 1
ATOM 738 C C . ASN A 1 96 ? -8.613 -2.355 10.158 1.00 93.81 96 ASN A C 1
ATOM 740 O O . ASN A 1 96 ? -9.405 -1.406 10.147 1.00 93.81 96 ASN A O 1
ATOM 744 N N . PRO A 1 97 ? -7.341 -2.197 9.751 1.00 95.38 97 PRO A N 1
ATOM 745 C CA . PRO A 1 97 ? -6.850 -0.947 9.177 1.00 95.38 97 PRO A CA 1
ATOM 746 C C . PRO A 1 97 ? -7.522 -0.627 7.836 1.00 95.38 97 PRO A C 1
ATOM 748 O O . PRO A 1 97 ? -7.782 -1.522 7.035 1.00 95.38 97 PRO A O 1
ATOM 751 N N . LYS A 1 98 ? -7.739 0.664 7.568 1.00 96.75 98 LYS A N 1
ATOM 752 C CA . LYS A 1 98 ? -8.133 1.195 6.255 1.00 96.75 98 LYS A CA 1
ATOM 753 C C . LYS A 1 98 ? -7.074 2.192 5.800 1.00 96.75 98 LYS A C 1
ATOM 755 O O . LYS A 1 98 ? -7.027 3.295 6.336 1.00 96.75 98 LYS A O 1
ATOM 760 N N . TRP A 1 99 ? -6.231 1.794 4.855 1.00 97.00 99 TRP A N 1
ATOM 761 C CA . TRP A 1 99 ? -5.163 2.650 4.337 1.00 97.00 99 TRP A CA 1
ATOM 762 C C . TRP A 1 99 ? -5.683 3.560 3.231 1.00 97.00 99 TRP A C 1
ATOM 764 O O . TRP A 1 99 ? -5.522 4.771 3.319 1.00 97.00 99 TRP A O 1
ATOM 774 N N . ASN A 1 100 ? -6.370 2.988 2.235 1.00 95.19 100 ASN A N 1
ATOM 775 C CA . ASN A 1 100 ? -6.755 3.692 1.007 1.00 95.19 100 ASN A CA 1
ATOM 776 C C . ASN A 1 100 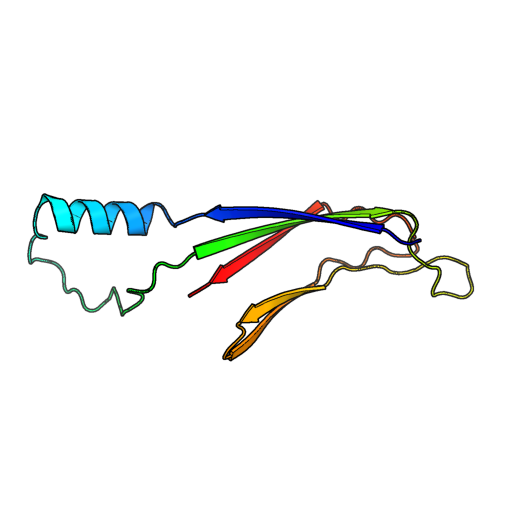? -5.571 4.456 0.387 1.00 95.19 100 ASN A C 1
ATOM 778 O O . ASN A 1 100 ? -5.723 5.585 -0.076 1.00 95.19 100 ASN A O 1
ATOM 782 N N . GLU A 1 101 ? -4.390 3.841 0.419 1.00 94.69 101 GLU A N 1
ATOM 783 C CA . GLU A 1 101 ? -3.152 4.423 -0.091 1.00 94.69 101 GLU A CA 1
ATOM 784 C C . GLU A 1 101 ? -2.851 3.868 -1.478 1.00 94.69 101 GLU A C 1
ATOM 786 O O . GLU A 1 101 ? -3.038 2.678 -1.742 1.00 94.69 101 GLU A O 1
ATOM 791 N N . GLU A 1 102 ? -2.375 4.740 -2.360 1.00 91.19 102 GLU A N 1
ATOM 792 C CA . GLU A 1 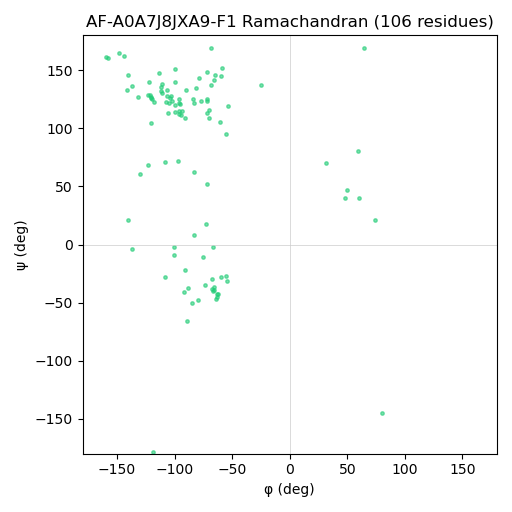102 ? -1.977 4.381 -3.711 1.00 91.19 102 GLU A CA 1
ATOM 793 C C . GLU A 1 102 ? -0.461 4.499 -3.860 1.00 91.19 102 GLU A C 1
ATOM 795 O O . GLU A 1 102 ? 0.139 5.503 -3.475 1.00 91.19 102 GLU A O 1
ATOM 800 N N . ILE A 1 103 ? 0.155 3.450 -4.398 1.00 89.50 103 ILE A N 1
ATOM 801 C CA . ILE A 1 103 ? 1.593 3.336 -4.611 1.00 89.50 103 ILE A CA 1
ATOM 802 C C . ILE A 1 103 ? 1.827 3.126 -6.105 1.00 89.50 103 ILE A C 1
ATOM 804 O O . ILE A 1 103 ? 1.262 2.212 -6.708 1.00 89.50 103 ILE A O 1
ATOM 808 N N . LEU A 1 104 ? 2.675 3.971 -6.687 1.00 87.12 104 LEU A N 1
ATOM 809 C CA . LEU A 1 104 ? 3.059 3.913 -8.093 1.00 87.12 104 LEU A CA 1
ATOM 810 C C . LEU A 1 104 ? 4.485 3.383 -8.214 1.00 87.12 104 LEU A C 1
ATOM 812 O O . LEU A 1 104 ? 5.405 3.920 -7.596 1.00 87.12 104 LEU A O 1
ATOM 816 N N . PHE A 1 105 ? 4.668 2.363 -9.045 1.00 85.44 105 PHE A N 1
ATOM 817 C CA . PHE A 1 105 ? 5.984 1.875 -9.436 1.00 85.44 105 PHE A CA 1
ATOM 818 C C . PHE A 1 105 ? 6.227 2.172 -10.909 1.00 85.44 105 PHE A C 1
ATOM 820 O O . PHE A 1 105 ? 5.356 1.933 -11.743 1.00 85.44 105 PHE A O 1
ATOM 827 N N . ARG A 1 106 ? 7.427 2.660 -11.224 1.00 77.75 106 ARG A N 1
ATOM 828 C CA . ARG A 1 106 ? 7.921 2.747 -12.597 1.00 77.75 106 ARG A CA 1
ATOM 829 C C . ARG A 1 106 ? 8.781 1.516 -12.854 1.00 77.75 106 ARG A C 1
ATOM 831 O O . ARG A 1 106 ? 9.824 1.375 -12.221 1.00 77.75 106 ARG A O 1
ATOM 838 N N . SER A 1 107 ? 8.312 0.631 -13.727 1.00 68.69 107 SER A N 1
ATOM 839 C CA . SER A 1 107 ? 9.155 -0.405 -14.316 1.00 68.69 107 SER A CA 1
ATOM 840 C C . SER A 1 107 ? 9.866 0.214 -15.506 1.00 68.69 107 SER A C 1
ATOM 842 O O . SER A 1 107 ? 9.206 0.798 -16.369 1.00 68.69 107 SER A O 1
ATOM 844 N N . LEU A 1 108 ? 11.189 0.121 -15.494 1.00 65.06 108 LEU A N 1
ATOM 845 C CA . LEU A 1 108 ? 12.001 0.252 -16.696 1.00 65.06 108 LEU A CA 1
ATOM 846 C C . LEU A 1 108 ? 12.004 -1.111 -17.400 1.00 65.06 108 LEU A C 1
ATOM 848 O O . LEU A 1 108 ? 11.889 -2.119 -16.658 1.00 65.06 108 LEU A O 1
#

Nearest PDB structures (foldseek):
  3b7y-assembly2_B  TM=8.820E-01  e=9.009E-06  Homo sapiens
  3fdw-assembly2_B  TM=8.505E-01  e=2.694E-02  Homo sapiens
  7t7c-assembly1_A  TM=8.562E-01  e=4.943E-02  Rattus norvegicus
  6bu0-assembly1_A  TM=7.573E-01  e=6.514E-02  Homo sapiens
  6fd0-assembly1_B  TM=6.583E-01  e=1.600E+00  Homo sapiens

Solvent-accessible surface area (backbone atoms only — not comparable to full-atom values): 6635 Å² total; per-residue (Å²): 126,60,45,75,50,72,46,73,62,56,74,45,70,50,66,70,61,54,50,53,54,51,47,48,77,71,66,61,74,84,95,79,70,82,68,78,78,71,66,81,70,90,49,83,52,32,34,38,35,36,38,38,43,36,34,42,58,41,73,65,75,40,96,87,65,28,25,64,49,62,53,77,51,68,48,71,40,97,89,79,37,75,78,49,75,52,68,54,75,68,42,74,70,34,39,59,44,73,66,72,42,78,48,79,44,79,42,111

Secondary structure (DSSP, 8-state):
--EEEEEEEEEEE-HHHHHHHHHHHHH---S-S-GGGS-S--S--EEEEEEEEEEESPPP-STTS------EEEEEETTTEEEEEEEPPPPTT-SS-EEEEEEEEEE-

pLDDT: mean 75.36, std 17.1, range [42.69, 97.0]